Protein AF-A0A971BIU2-F1 (afdb_monomer_lite)

Sequence (101 aa):
YIGVLLEEASSMYTAYMLRSTEHKGLQMRHMGSFVGQLLIRSFDRAEGVYAAMKCRGYPGGALKSVRMPIIAPDVVFLISTTAPFILLRVFDLPALYARLF

Foldseek 3Di:
DVVLLVVLLVVLQVVVCVVCVPDPGDDPVCVVVSVVVSVVVSVVVVVVVVVVCVVVVNPPPPDPPPPDDDDPVNVVVVCVVVVVVVVCVVPVPVVVVVVVD

Structure (mmCIF, N/CA/C/O backbone):
data_AF-A0A971BIU2-F1
#
_entry.id   AF-A0A971BIU2-F1
#
loop_
_atom_site.group_PDB
_atom_site.id
_atom_site.type_symbol
_atom_site.label_atom_id
_atom_site.label_alt_id
_atom_site.label_comp_id
_atom_site.label_asym_id
_atom_site.label_entity_id
_atom_site.label_seq_id
_atom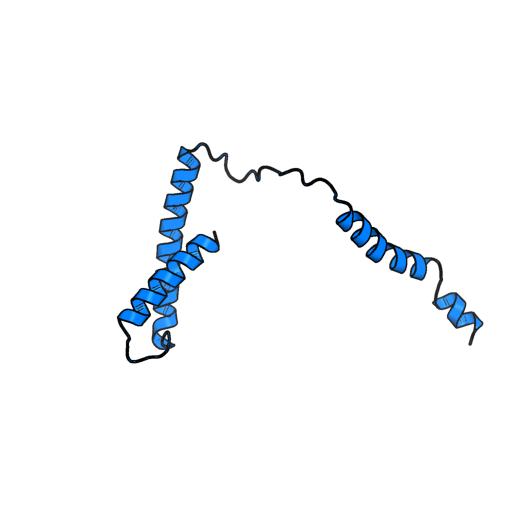_site.pdbx_PDB_ins_code
_atom_site.Cartn_x
_atom_site.Cartn_y
_atom_site.Cartn_z
_atom_site.occupancy
_atom_site.B_iso_or_equiv
_atom_site.auth_seq_id
_atom_site.auth_comp_id
_atom_site.auth_asym_id
_atom_site.auth_atom_id
_atom_site.pdbx_PDB_model_num
ATOM 1 N N . TYR A 1 1 ? -4.160 0.726 -0.240 1.00 70.50 1 TYR A N 1
ATOM 2 C CA . TYR A 1 1 ? -5.272 0.288 0.630 1.00 70.50 1 TYR A CA 1
ATOM 3 C C . TYR A 1 1 ? -4.859 -0.743 1.681 1.00 70.50 1 TYR A C 1
ATOM 5 O O . TYR A 1 1 ? -5.280 -0.576 2.814 1.00 70.50 1 TYR A O 1
ATOM 13 N N . ILE A 1 2 ? -3.984 -1.721 1.384 1.00 80.88 2 ILE A N 1
ATOM 14 C CA . ILE A 1 2 ? -3.468 -2.689 2.387 1.00 80.88 2 ILE A CA 1
ATOM 15 C C . ILE A 1 2 ? -2.869 -2.010 3.631 1.00 80.88 2 ILE A C 1
ATOM 17 O O . ILE A 1 2 ? -3.144 -2.444 4.741 1.00 80.88 2 ILE A O 1
ATOM 21 N N . GLY A 1 3 ? -2.112 -0.918 3.461 1.00 83.31 3 GLY A N 1
ATOM 22 C CA . GLY A 1 3 ? -1.527 -0.190 4.595 1.00 83.31 3 GLY A CA 1
ATOM 23 C C . GLY A 1 3 ? -2.563 0.353 5.589 1.00 83.31 3 GLY A C 1
ATOM 24 O O . GLY A 1 3 ? -2.391 0.177 6.786 1.00 83.31 3 GLY A O 1
ATOM 25 N N . VAL A 1 4 ? -3.670 0.926 5.098 1.00 84.19 4 VAL A N 1
ATOM 26 C CA . VAL A 1 4 ? -4.755 1.456 5.952 1.00 84.19 4 VAL A CA 1
ATOM 27 C C . VAL A 1 4 ? -5.436 0.327 6.727 1.00 84.19 4 VAL A C 1
ATOM 29 O O . VAL A 1 4 ? -5.708 0.457 7.913 1.00 84.19 4 VAL A O 1
ATOM 32 N N . LEU A 1 5 ? -5.668 -0.808 6.066 1.00 86.62 5 LEU A N 1
ATOM 33 C CA . LEU A 1 5 ? -6.270 -1.983 6.695 1.00 86.62 5 LEU A CA 1
ATOM 34 C C . LEU A 1 5 ? -5.350 -2.565 7.780 1.00 86.62 5 LEU A C 1
ATOM 36 O O . LEU A 1 5 ? -5.816 -2.939 8.853 1.00 86.62 5 LEU A O 1
ATOM 40 N N . LEU A 1 6 ? -4.039 -2.601 7.525 1.00 89.62 6 LEU A N 1
ATOM 41 C CA . LEU A 1 6 ? -3.042 -3.059 8.493 1.00 89.62 6 LEU A CA 1
ATOM 42 C C . LEU A 1 6 ? -2.956 -2.137 9.720 1.00 89.62 6 LEU A C 1
ATOM 44 O O . LEU A 1 6 ? -2.793 -2.626 10.835 1.00 89.62 6 LEU A O 1
ATOM 48 N N . GLU A 1 7 ? -3.085 -0.827 9.522 1.00 87.81 7 GLU A N 1
ATOM 49 C CA . GLU A 1 7 ? -3.093 0.172 10.596 1.00 87.81 7 GLU A CA 1
ATOM 50 C C . GLU A 1 7 ? -4.337 0.053 11.495 1.00 87.81 7 GLU A C 1
ATOM 52 O O . GLU A 1 7 ? -4.234 0.091 12.724 1.00 87.81 7 GLU A O 1
ATOM 57 N N . GLU A 1 8 ? -5.513 -0.182 10.906 1.00 89.69 8 GLU A N 1
ATOM 58 C CA . GLU A 1 8 ? -6.732 -0.481 11.670 1.00 89.69 8 GLU A CA 1
ATOM 59 C C . GLU A 1 8 ? -6.616 -1.822 12.410 1.00 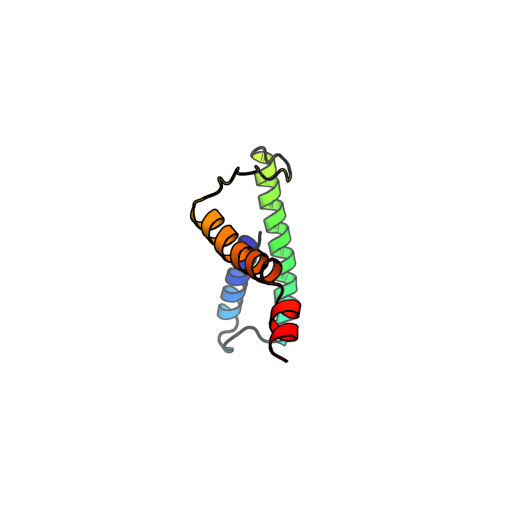89.69 8 GLU A C 1
ATOM 61 O O . GLU A 1 8 ? -6.965 -1.928 13.590 1.00 89.69 8 GLU A O 1
ATOM 66 N N . ALA A 1 9 ? -6.052 -2.844 11.756 1.00 90.88 9 ALA A N 1
ATOM 67 C CA . ALA A 1 9 ? -5.844 -4.158 12.356 1.00 90.88 9 ALA A CA 1
ATOM 68 C C . ALA A 1 9 ? -4.892 -4.097 13.556 1.00 90.88 9 ALA A C 1
ATOM 70 O O . ALA A 1 9 ? -5.183 -4.696 14.593 1.00 90.88 9 ALA A O 1
ATOM 71 N N . SER A 1 10 ? -3.784 -3.358 13.452 1.00 90.81 10 SER A N 1
ATOM 72 C CA . SER A 1 10 ? -2.813 -3.208 14.542 1.00 90.81 10 SER A CA 1
ATOM 73 C C . SER A 1 10 ? -3.396 -2.425 15.720 1.00 90.81 10 SER A C 1
ATOM 75 O O . SER A 1 10 ? -3.215 -2.820 16.876 1.00 90.81 10 SER A O 1
ATOM 77 N N . 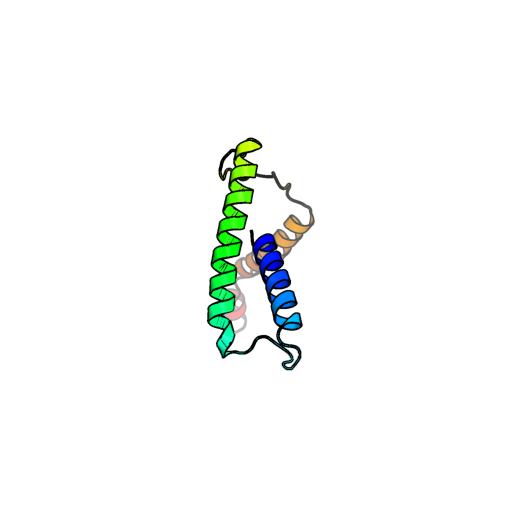SER A 1 11 ? -4.165 -1.371 15.441 1.00 90.94 11 SER A N 1
ATOM 78 C CA . SER A 1 11 ? -4.845 -0.568 16.460 1.00 90.94 11 SER A CA 1
ATOM 79 C C . SER A 1 11 ? -5.883 -1.398 17.221 1.00 90.94 11 SER A C 1
ATOM 81 O O . SER A 1 11 ? -5.896 -1.417 18.455 1.00 90.94 11 SER A O 1
ATOM 83 N N . MET A 1 12 ? -6.715 -2.158 16.501 1.00 91.38 12 MET A N 1
ATOM 84 C CA . MET A 1 12 ? -7.693 -3.066 17.106 1.00 91.38 12 MET A CA 1
ATOM 85 C C . MET A 1 12 ? -7.028 -4.207 17.878 1.00 91.38 12 MET A C 1
ATOM 87 O O . MET A 1 12 ? -7.485 -4.550 18.969 1.00 91.38 12 MET A O 1
ATOM 91 N N . TYR A 1 13 ? -5.949 -4.782 17.345 1.00 90.94 13 TYR A N 1
ATOM 92 C CA . TYR A 1 13 ? -5.197 -5.842 18.012 1.00 90.94 13 TYR A CA 1
ATOM 93 C C . TYR A 1 13 ? -4.588 -5.354 19.330 1.00 90.94 13 TYR A C 1
ATOM 95 O O . TYR A 1 13 ? -4.722 -6.015 20.359 1.00 90.94 13 TYR A O 1
ATOM 103 N N . THR A 1 14 ? -4.002 -4.156 19.332 1.00 90.94 14 THR A N 1
ATOM 104 C CA . THR A 1 14 ? -3.442 -3.533 20.540 1.00 90.94 14 THR A CA 1
ATOM 105 C C . THR A 1 14 ? -4.529 -3.291 21.589 1.00 90.94 14 THR A C 1
ATOM 107 O O . THR A 1 14 ? -4.367 -3.667 22.749 1.00 90.94 14 THR A O 1
ATOM 110 N N . ALA A 1 15 ? -5.682 -2.745 21.188 1.00 90.69 15 ALA A N 1
ATOM 111 C CA . ALA A 1 15 ? -6.817 -2.550 22.091 1.00 90.69 15 ALA A CA 1
ATOM 112 C C . ALA A 1 15 ? -7.363 -3.875 22.652 1.00 90.69 15 ALA A C 1
ATOM 114 O O . ALA A 1 15 ? -7.763 -3.943 23.816 1.00 90.69 15 ALA A O 1
ATOM 115 N N . TYR A 1 16 ? -7.371 -4.934 21.841 1.00 90.38 16 TYR A N 1
ATOM 116 C CA . TYR A 1 16 ? -7.766 -6.268 22.279 1.00 90.38 16 TYR A CA 1
ATOM 117 C C . TYR A 1 16 ? -6.781 -6.832 23.318 1.00 90.38 16 TYR A C 1
ATOM 119 O O . TYR A 1 16 ? -7.217 -7.335 24.353 1.00 90.38 16 TYR A O 1
ATOM 127 N N . MET A 1 17 ? -5.471 -6.691 23.096 1.00 88.94 17 MET A N 1
ATOM 128 C CA . MET A 1 17 ? -4.432 -7.119 24.044 1.00 88.94 17 MET A CA 1
ATOM 129 C C . MET A 1 17 ? -4.519 -6.389 25.387 1.00 88.94 17 MET A C 1
ATOM 131 O O . MET A 1 17 ? -4.406 -7.026 26.429 1.00 88.94 17 MET A O 1
ATOM 135 N N . LEU A 1 18 ? -4.820 -5.086 25.382 1.00 88.88 18 LEU A N 1
ATOM 136 C CA . LEU A 1 18 ? -5.030 -4.319 26.616 1.00 88.88 18 LEU A CA 1
ATOM 137 C C . LEU A 1 18 ? -6.271 -4.768 27.407 1.00 88.88 18 LEU A C 1
ATOM 139 O O . LEU A 1 18 ? -6.293 -4.648 28.628 1.00 88.88 18 LEU A O 1
ATOM 143 N N . ARG A 1 19 ? -7.309 -5.278 26.732 1.00 86.50 19 ARG A N 1
ATOM 144 C CA . ARG A 1 19 ? -8.546 -5.766 27.375 1.00 86.50 19 ARG A CA 1
ATOM 145 C C . ARG A 1 19 ? -8.473 -7.223 27.824 1.00 86.50 19 ARG A C 1
ATOM 147 O O . ARG A 1 19 ? -9.262 -7.632 28.667 1.00 86.50 19 ARG A O 1
ATOM 154 N N . SER A 1 20 ? -7.575 -8.009 27.243 1.00 75.56 20 SER A N 1
ATOM 155 C CA . SER A 1 20 ? -7.432 -9.441 27.500 1.00 75.56 20 SER A CA 1
ATOM 156 C C . SER A 1 20 ? -5.996 -9.746 27.922 1.00 75.56 20 SER A C 1
ATOM 158 O O . SER A 1 20 ? -5.257 -10.413 27.198 1.00 75.56 20 SER A O 1
ATOM 160 N N . THR A 1 21 ? -5.614 -9.282 29.113 1.00 68.00 21 THR A N 1
ATOM 161 C CA . THR A 1 21 ? -4.279 -9.488 29.702 1.00 68.00 21 THR A CA 1
ATOM 162 C C . THR A 1 21 ? -3.948 -10.953 30.000 1.00 68.00 21 THR A C 1
ATOM 164 O O . THR A 1 21 ? -2.774 -11.299 30.082 1.00 68.00 21 THR A O 1
ATOM 167 N N . GLU A 1 22 ? -4.947 -11.834 30.115 1.00 69.44 22 GLU A N 1
ATOM 168 C CA . GLU A 1 22 ? -4.735 -13.249 30.465 1.00 69.44 22 GLU A CA 1
ATOM 169 C C . GLU A 1 22 ? -4.306 -14.147 29.292 1.00 69.44 22 GLU A C 1
ATOM 171 O O . GLU A 1 22 ? -3.867 -15.277 29.501 1.00 69.44 22 GLU A O 1
ATOM 176 N N . HIS A 1 23 ? -4.405 -13.679 28.043 1.00 71.06 23 HIS A N 1
ATOM 177 C CA . HIS A 1 23 ? -4.177 -14.528 26.872 1.00 71.06 23 HIS A CA 1
ATOM 178 C C . HIS A 1 23 ? -3.125 -13.939 25.931 1.00 71.06 23 HIS A C 1
ATOM 180 O O . HIS A 1 23 ? -3.239 -12.799 25.494 1.00 71.06 23 HIS A O 1
ATOM 186 N N . LYS A 1 24 ? -2.138 -14.759 25.540 1.00 72.75 24 LYS A N 1
ATOM 187 C CA . LYS A 1 24 ? -1.026 -14.406 24.629 1.00 72.75 24 LYS A CA 1
ATOM 188 C C . LYS A 1 24 ? -1.439 -14.130 23.165 1.00 72.75 24 LYS A C 1
ATOM 190 O O . LYS A 1 24 ? -0.590 -14.166 22.279 1.00 72.75 24 LYS A O 1
ATOM 195 N N . GLY A 1 25 ? -2.717 -13.884 22.878 1.00 81.31 25 GLY A N 1
ATOM 196 C CA . GLY A 1 25 ? -3.191 -13.640 21.516 1.00 81.31 25 GLY A CA 1
ATOM 197 C C . GLY A 1 25 ? -4.708 -13.519 21.379 1.00 81.31 25 GLY A C 1
ATOM 198 O O . GLY A 1 25 ? -5.462 -13.594 22.353 1.00 81.31 25 GLY A O 1
ATOM 199 N N . LEU A 1 26 ? -5.153 -13.322 20.136 1.00 82.56 26 LEU A N 1
ATOM 200 C CA . LEU A 1 26 ? -6.569 -13.281 19.775 1.00 82.56 26 LEU A CA 1
ATOM 201 C C . LEU A 1 26 ? -7.179 -14.674 19.969 1.00 82.56 26 LEU A C 1
ATOM 203 O O . LEU A 1 26 ? -6.732 -15.646 19.363 1.00 82.56 26 LEU A O 1
ATOM 207 N N . GLN A 1 27 ? -8.191 -14.790 20.829 1.00 87.31 27 GLN A N 1
ATOM 208 C CA . GLN A 1 27 ? -8.840 -16.082 21.049 1.00 87.31 27 GLN A CA 1
ATOM 209 C C . GLN A 1 27 ? -9.613 -16.489 19.793 1.00 87.31 27 GLN A C 1
ATOM 211 O O . GLN A 1 27 ? -10.324 -15.665 19.217 1.00 87.31 27 GLN A O 1
ATOM 216 N N . MET A 1 28 ? -9.550 -17.774 19.428 1.00 84.38 28 MET A N 1
ATOM 217 C CA . MET A 1 28 ? -10.212 -18.314 18.231 1.00 84.38 28 MET A CA 1
ATOM 218 C C . MET A 1 28 ? -11.706 -17.952 18.173 1.00 84.38 28 MET A C 1
ATOM 220 O O . MET A 1 28 ? -12.216 -17.566 17.125 1.00 84.38 28 MET A O 1
ATOM 224 N N . ARG A 1 29 ? -12.394 -17.972 19.326 1.00 87.06 29 ARG A N 1
ATOM 225 C CA . ARG A 1 29 ? -13.816 -17.595 19.437 1.00 87.06 29 ARG A CA 1
ATOM 226 C C . ARG A 1 29 ? -14.120 -16.148 19.034 1.00 87.06 29 ARG A C 1
ATOM 228 O O . ARG A 1 29 ? -15.226 -15.856 18.599 1.00 87.06 29 ARG A O 1
ATOM 235 N N . HIS A 1 30 ? -13.150 -15.247 19.177 1.00 87.94 30 HIS A N 1
ATOM 236 C CA . HIS A 1 30 ? -13.318 -13.817 18.914 1.00 87.94 30 HIS A CA 1
ATOM 237 C C . HIS A 1 30 ? -12.857 -13.422 17.512 1.00 87.94 30 HIS A C 1
ATOM 239 O O . HIS A 1 30 ? -13.143 -12.308 17.082 1.00 87.94 30 HIS A O 1
ATOM 245 N N . MET A 1 31 ? -12.194 -14.323 16.775 1.00 88.12 31 MET A N 1
ATOM 246 C CA . MET A 1 31 ? -11.647 -14.032 15.446 1.00 88.12 31 MET A CA 1
ATOM 247 C C . MET A 1 31 ? -12.714 -13.569 14.456 1.00 88.12 31 MET A C 1
ATOM 249 O O . MET A 1 31 ? -12.493 -12.588 13.754 1.00 88.12 31 MET A O 1
ATOM 253 N N . GLY A 1 32 ? -13.887 -14.210 14.433 1.00 91.94 32 GLY A N 1
ATOM 254 C CA . GLY A 1 32 ? -14.973 -13.815 13.528 1.00 91.94 32 GLY A CA 1
ATOM 255 C C . GLY A 1 32 ? -15.476 -12.393 13.793 1.00 91.94 32 GLY A C 1
ATOM 256 O O . GLY A 1 32 ? -15.564 -11.583 12.873 1.00 91.94 32 GLY A O 1
ATOM 257 N N . SER A 1 33 ? -15.735 -12.064 15.063 1.00 90.38 33 SER A N 1
ATOM 258 C CA . SER A 1 33 ? -16.167 -10.717 15.467 1.00 90.38 33 SER A CA 1
ATOM 259 C C . SER A 1 33 ? -15.083 -9.669 15.202 1.00 90.38 33 SER A C 1
ATOM 261 O O . SER A 1 33 ? -15.366 -8.593 14.678 1.00 90.38 33 SER A O 1
ATOM 263 N N . PHE A 1 34 ? -13.824 -10.010 15.487 1.00 91.88 34 PHE A N 1
ATOM 264 C CA . PHE A 1 34 ? -12.677 -9.147 15.229 1.00 91.88 34 PHE A CA 1
ATOM 265 C C . PHE A 1 34 ? -12.537 -8.814 13.740 1.00 91.88 34 PHE A C 1
ATOM 267 O O . PHE A 1 34 ? -12.440 -7.642 13.383 1.00 91.88 34 PHE A O 1
ATOM 274 N N . VAL A 1 35 ? -12.583 -9.826 12.867 1.00 92.56 35 VAL A N 1
ATOM 275 C CA . VAL A 1 35 ? -12.479 -9.643 11.412 1.00 92.56 35 VAL A CA 1
ATOM 276 C C . VAL A 1 35 ? -13.676 -8.863 10.864 1.00 92.56 35 VAL A C 1
ATOM 278 O O . VAL A 1 35 ? -13.485 -7.970 10.042 1.00 92.56 35 VAL A O 1
ATOM 281 N N . GLY A 1 36 ? -14.895 -9.134 11.340 1.00 93.12 36 GLY A N 1
ATOM 282 C CA . GLY A 1 36 ? -16.086 -8.389 10.923 1.00 93.12 36 GLY A CA 1
ATOM 283 C C . GLY A 1 36 ? -16.006 -6.901 11.276 1.00 93.12 36 GLY A C 1
ATOM 284 O O . GLY A 1 36 ? -16.231 -6.044 10.424 1.00 93.12 36 GLY A O 1
ATOM 285 N N . GLN A 1 37 ? -15.613 -6.586 12.513 1.00 92.19 37 GLN A N 1
ATOM 286 C CA . GLN A 1 37 ? -15.403 -5.206 12.964 1.00 92.19 37 GLN A CA 1
ATOM 287 C C . GLN A 1 37 ? -14.280 -4.511 12.186 1.00 92.19 37 GLN A C 1
ATOM 289 O O . GLN A 1 37 ? -14.425 -3.350 11.799 1.00 92.19 37 GLN A O 1
ATOM 294 N N . LEU A 1 38 ? -13.185 -5.227 11.917 1.00 92.88 38 LEU A N 1
ATOM 295 C CA . LEU A 1 38 ? -12.071 -4.719 11.125 1.00 92.88 38 LEU A CA 1
ATOM 296 C C . LEU A 1 38 ? -12.514 -4.361 9.704 1.00 92.88 38 LEU A C 1
ATOM 298 O O . LEU A 1 38 ? -12.141 -3.303 9.200 1.00 92.88 38 LEU A O 1
ATOM 302 N N . LEU A 1 39 ? -13.321 -5.217 9.070 1.00 91.69 39 LEU A N 1
ATOM 303 C CA . LEU A 1 39 ? -13.802 -5.009 7.708 1.00 91.69 39 LEU A CA 1
ATOM 304 C C . LEU A 1 39 ? -14.688 -3.764 7.611 1.00 91.69 39 LEU A C 1
ATOM 306 O O . LEU A 1 39 ? -14.445 -2.923 6.748 1.00 91.69 39 LEU A O 1
ATOM 310 N N . ILE A 1 40 ? -15.654 -3.615 8.522 1.00 92.75 40 ILE A N 1
ATOM 311 C CA . ILE A 1 40 ? -16.565 -2.460 8.540 1.00 92.75 40 ILE A CA 1
ATOM 312 C C . ILE A 1 40 ? -15.778 -1.162 8.762 1.00 92.75 40 ILE A C 1
ATOM 314 O O . ILE A 1 40 ? -15.883 -0.233 7.965 1.00 92.75 40 ILE A O 1
ATOM 318 N N . ARG A 1 41 ? -14.914 -1.114 9.786 1.00 88.56 41 ARG A N 1
ATOM 319 C CA . ARG A 1 41 ? -14.111 0.085 10.080 1.00 88.56 41 ARG A CA 1
ATOM 320 C C . ARG A 1 41 ? -13.161 0.461 8.952 1.00 88.56 41 ARG A C 1
ATOM 322 O O . ARG A 1 41 ? -13.045 1.636 8.610 1.00 88.56 41 ARG A O 1
ATOM 329 N N . SER A 1 42 ? -12.487 -0.528 8.369 1.00 88.56 42 SER A N 1
ATOM 330 C CA . SER A 1 42 ? -11.554 -0.290 7.265 1.00 88.56 42 SER A CA 1
ATOM 331 C C . SER A 1 42 ? -12.278 0.248 6.033 1.00 88.56 42 SER A C 1
ATOM 333 O O . SER A 1 42 ? -11.723 1.086 5.325 1.00 88.56 42 SER A O 1
ATOM 335 N N . PHE A 1 43 ? -13.512 -0.204 5.791 1.00 89.75 43 PHE A N 1
ATOM 336 C CA . PHE A 1 43 ? -14.345 0.285 4.699 1.00 89.75 43 PHE A CA 1
ATOM 337 C C . PHE A 1 43 ? -14.764 1.745 4.913 1.00 89.75 43 PHE A C 1
ATOM 339 O O . PHE A 1 43 ? -14.482 2.581 4.05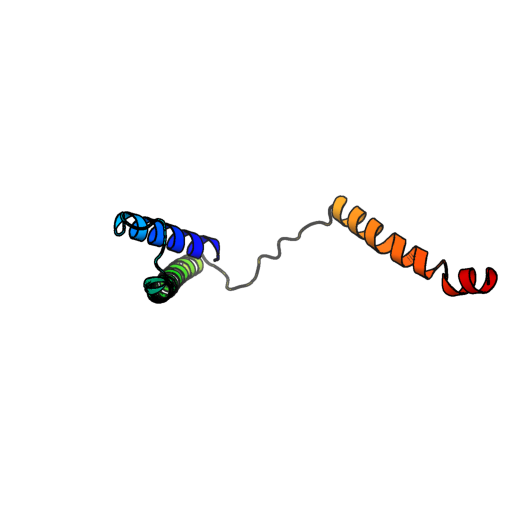6 1.00 89.75 43 PHE A O 1
ATOM 346 N N . ASP A 1 44 ? -15.322 2.081 6.080 1.00 91.00 44 ASP A N 1
ATOM 347 C CA . ASP A 1 44 ? -15.713 3.461 6.413 1.00 91.00 44 ASP A CA 1
ATOM 348 C C . ASP A 1 44 ? -14.520 4.425 6.327 1.00 91.00 44 ASP A C 1
ATOM 350 O O . ASP A 1 44 ? -14.606 5.532 5.783 1.00 91.00 44 ASP A O 1
ATOM 354 N N . ARG A 1 45 ? -13.354 3.989 6.819 1.00 87.62 45 ARG A N 1
ATOM 355 C CA . ARG A 1 45 ? -12.117 4.767 6.732 1.00 87.62 45 ARG A CA 1
ATOM 356 C C . ARG A 1 45 ? -11.656 4.942 5.285 1.00 87.62 45 ARG A C 1
ATOM 358 O O . ARG A 1 45 ? -11.229 6.040 4.917 1.00 87.62 45 ARG A O 1
ATOM 365 N N . ALA A 1 46 ? -11.722 3.889 4.471 1.00 87.75 46 ALA A N 1
ATOM 366 C CA . ALA A 1 46 ? -11.348 3.939 3.062 1.00 87.75 46 ALA A CA 1
ATOM 367 C C . ALA A 1 46 ? -12.252 4.892 2.267 1.00 87.75 46 ALA A C 1
ATOM 369 O O . ALA A 1 46 ? -11.729 5.668 1.467 1.00 87.75 46 ALA A O 1
ATOM 370 N N . GLU A 1 47 ? -13.559 4.899 2.537 1.00 88.94 47 GLU A N 1
ATOM 371 C CA . GLU A 1 47 ? -14.512 5.856 1.963 1.00 88.94 47 GLU A CA 1
ATOM 372 C C . GLU A 1 47 ? -14.158 7.300 2.335 1.00 88.94 47 GLU A C 1
ATOM 374 O O . GLU A 1 47 ? -14.078 8.164 1.462 1.00 88.94 47 GLU A O 1
ATOM 379 N N . GLY A 1 48 ? -13.831 7.571 3.603 1.00 91.31 48 GLY A N 1
ATOM 380 C CA . GLY A 1 48 ? -13.384 8.903 4.027 1.00 91.31 48 GLY A CA 1
ATOM 381 C C . GLY A 1 48 ? -12.109 9.365 3.307 1.00 91.31 48 GLY A C 1
ATOM 382 O O . GLY A 1 48 ? -12.020 10.504 2.838 1.00 91.31 48 GLY A O 1
ATOM 383 N N . VAL A 1 49 ? -11.128 8.469 3.158 1.00 89.12 49 VAL A N 1
ATOM 384 C CA . VAL A 1 49 ? -9.901 8.740 2.391 1.00 89.12 49 VAL A CA 1
ATOM 385 C C . VAL A 1 49 ? -10.223 8.984 0.917 1.00 89.12 49 VAL A C 1
ATOM 387 O O . VAL A 1 49 ? -9.682 9.910 0.315 1.00 89.12 49 VAL A O 1
ATOM 390 N N . TYR A 1 50 ? -11.117 8.191 0.333 1.00 88.94 50 TYR A N 1
ATOM 391 C CA . TYR A 1 50 ? -11.531 8.325 -1.057 1.00 88.94 50 TYR A CA 1
ATOM 392 C C . TYR A 1 50 ? -12.289 9.636 -1.318 1.00 88.94 50 TYR A C 1
ATOM 394 O O . TYR A 1 50 ? -12.016 10.323 -2.304 1.00 88.94 50 TYR A O 1
ATOM 402 N N . ALA A 1 51 ? -13.169 10.049 -0.409 1.00 91.69 51 ALA A N 1
ATOM 403 C CA . ALA A 1 51 ? -13.832 11.346 -0.466 1.00 91.69 51 ALA A CA 1
ATOM 404 C C . ALA A 1 51 ? -12.813 12.497 -0.397 1.00 91.69 51 ALA A C 1
ATOM 406 O O . ALA A 1 51 ? -12.847 13.408 -1.225 1.00 91.69 51 ALA A O 1
ATOM 407 N N . ALA A 1 52 ? -11.835 12.422 0.511 1.00 92.00 52 ALA A N 1
ATOM 408 C CA . ALA A 1 52 ? -10.742 13.394 0.574 1.00 92.00 52 ALA A CA 1
ATOM 409 C C . ALA A 1 52 ? -9.886 13.410 -0.707 1.00 92.00 52 ALA A C 1
ATOM 411 O O . ALA A 1 52 ? -9.467 14.479 -1.156 1.00 92.00 52 ALA A O 1
ATOM 412 N N . MET A 1 53 ? -9.647 12.248 -1.326 1.00 90.38 53 MET A N 1
ATOM 413 C CA . MET A 1 53 ? -8.982 12.154 -2.629 1.00 90.38 53 MET A CA 1
ATOM 414 C C . MET A 1 53 ? -9.785 12.900 -3.700 1.00 90.38 53 MET A C 1
ATOM 416 O O . MET A 1 53 ? -9.209 13.721 -4.414 1.00 90.38 53 MET A O 1
ATOM 420 N N . LYS A 1 54 ? -11.107 12.690 -3.778 1.00 90.12 54 LYS A N 1
ATOM 421 C CA . LYS A 1 54 ? -11.984 13.423 -4.709 1.00 90.12 54 LYS A CA 1
ATOM 422 C C . LYS A 1 54 ? -11.896 14.935 -4.512 1.00 90.12 54 LYS A C 1
ATOM 424 O O . LYS A 1 54 ? -11.702 15.651 -5.489 1.00 90.12 54 LYS A O 1
ATOM 429 N N . CYS A 1 55 ? -11.949 15.419 -3.270 1.00 93.12 55 CYS A N 1
ATOM 430 C CA . CYS A 1 55 ? -11.833 16.852 -2.968 1.00 93.12 55 CYS A CA 1
ATOM 431 C C . CYS A 1 55 ? -10.491 17.458 -3.412 1.00 93.12 55 CYS A C 1
ATOM 433 O O . CYS A 1 55 ? -10.428 18.634 -3.752 1.00 93.12 55 CYS A O 1
ATOM 435 N N . ARG A 1 56 ? -9.415 16.662 -3.442 1.00 90.81 56 ARG A N 1
ATOM 436 C CA . ARG A 1 56 ? -8.089 17.073 -3.938 1.00 90.81 56 ARG A CA 1
ATOM 437 C C . ARG A 1 56 ? -7.938 16.942 -5.460 1.00 90.81 56 ARG A C 1
ATOM 439 O O . ARG A 1 56 ? -6.831 17.090 -5.970 1.00 90.81 56 ARG A O 1
ATOM 446 N N . GLY A 1 57 ? -9.024 16.653 -6.180 1.00 88.56 57 GLY A N 1
ATOM 447 C CA . GLY A 1 57 ? -9.027 16.513 -7.635 1.00 88.56 57 GLY A CA 1
ATOM 448 C C . GLY A 1 57 ? -8.563 15.142 -8.127 1.00 88.56 57 GLY A C 1
ATOM 449 O O . GLY A 1 57 ? -7.989 15.049 -9.209 1.00 88.56 57 GLY A O 1
ATOM 450 N N . TYR A 1 58 ? -8.767 14.073 -7.348 1.00 84.44 58 TYR A N 1
ATOM 451 C CA . TYR A 1 58 ? -8.431 12.719 -7.791 1.00 84.44 58 TYR A CA 1
ATOM 452 C C . TYR A 1 58 ? -9.245 12.333 -9.043 1.00 84.44 58 TYR A C 1
ATOM 454 O O . TYR A 1 58 ? -10.470 12.233 -8.954 1.00 84.44 58 TYR A O 1
ATOM 462 N N . PRO A 1 59 ? -8.592 12.062 -10.191 1.00 80.19 59 PRO A N 1
ATOM 463 C CA . PRO A 1 59 ? -9.261 11.915 -11.487 1.00 80.19 59 PRO A CA 1
ATOM 464 C C . PRO A 1 59 ? -9.963 10.562 -11.689 1.00 80.19 59 PRO A C 1
ATOM 466 O O . PRO A 1 59 ? -10.451 10.291 -12.779 1.00 80.19 59 PRO A O 1
ATOM 469 N N . GLY A 1 60 ? -10.025 9.709 -10.660 1.00 73.75 60 GLY A N 1
ATOM 470 C CA . GLY A 1 60 ? -10.708 8.418 -10.725 1.00 73.75 60 GLY A CA 1
ATOM 471 C C . GLY A 1 60 ? -9.922 7.375 -11.517 1.00 73.75 60 GLY A C 1
ATOM 472 O O . GLY A 1 60 ? -10.073 7.252 -12.725 1.00 73.75 60 GLY A O 1
ATOM 473 N N . GLY A 1 61 ? -9.089 6.590 -10.829 1.00 69.94 61 GLY A N 1
ATOM 474 C CA . GLY A 1 61 ? -8.590 5.299 -11.323 1.00 69.94 61 GLY A CA 1
ATOM 475 C C . GLY A 1 61 ? -7.594 5.323 -12.485 1.00 69.94 61 GLY A C 1
ATOM 476 O O . GLY A 1 61 ? -6.925 4.316 -12.704 1.00 69.94 61 GLY A O 1
ATOM 477 N N . ALA A 1 62 ? -7.424 6.444 -13.187 1.00 63.19 62 ALA A N 1
ATOM 478 C CA . ALA A 1 62 ? -6.323 6.616 -14.119 1.00 63.19 62 ALA A CA 1
ATOM 479 C C . ALA A 1 62 ? -5.022 6.582 -13.309 1.00 63.19 62 ALA A C 1
ATOM 481 O O . ALA A 1 62 ? -4.615 7.589 -12.720 1.00 63.19 62 ALA A O 1
ATOM 482 N N . LEU A 1 63 ? -4.384 5.404 -13.230 1.00 64.06 63 LEU A N 1
ATOM 483 C CA . LEU A 1 63 ? -3.005 5.322 -12.779 1.00 64.06 63 LEU A CA 1
ATOM 484 C C . LEU A 1 63 ? -2.255 6.337 -13.625 1.00 64.06 63 LEU A C 1
ATOM 486 O O . LEU A 1 63 ? -2.229 6.239 -14.853 1.00 64.06 63 LEU A O 1
ATOM 490 N N . LYS A 1 64 ? -1.661 7.330 -12.963 1.00 60.66 64 LYS A N 1
ATOM 491 C CA . LYS A 1 64 ? -0.611 8.126 -13.577 1.00 60.66 64 LYS A CA 1
ATOM 492 C C . LYS A 1 64 ? 0.405 7.081 -14.016 1.00 60.66 64 LYS A C 1
ATOM 494 O O . LYS A 1 64 ? 1.058 6.488 -13.162 1.00 60.66 64 LYS A O 1
ATOM 499 N N . SER A 1 65 ? 0.417 6.753 -15.306 1.00 62.06 65 SER A N 1
ATOM 500 C CA . SER A 1 65 ? 1.342 5.781 -15.864 1.00 62.06 65 SER A CA 1
ATOM 501 C C . SER A 1 65 ? 2.709 6.409 -15.702 1.00 62.06 65 SER A C 1
ATOM 503 O O . SER A 1 65 ? 3.142 7.210 -16.531 1.00 62.06 65 SER A O 1
ATOM 505 N N . VAL A 1 66 ? 3.343 6.138 -14.563 1.00 72.88 66 VAL A N 1
ATOM 506 C CA . VAL A 1 66 ? 4.711 6.543 -14.313 1.00 72.88 66 VAL A CA 1
ATOM 507 C C . VAL A 1 66 ? 5.500 5.783 -15.354 1.00 72.88 66 VAL A C 1
ATOM 509 O O . VAL A 1 66 ? 5.564 4.555 -15.330 1.00 72.88 66 VAL A O 1
ATOM 512 N N . ARG A 1 67 ? 5.999 6.514 -16.346 1.00 75.06 67 ARG A N 1
ATOM 513 C CA . ARG A 1 67 ? 6.818 5.933 -17.396 1.00 75.06 67 ARG A CA 1
ATOM 514 C C . ARG A 1 67 ? 8.100 5.467 -16.721 1.00 75.06 67 ARG A C 1
ATOM 516 O O . ARG A 1 67 ? 8.946 6.289 -16.385 1.00 75.06 67 ARG A O 1
ATOM 523 N N . MET A 1 68 ? 8.193 4.172 -16.450 1.00 80.81 68 MET A N 1
ATOM 524 C CA . MET A 1 68 ? 9.401 3.575 -15.899 1.00 80.81 68 MET A CA 1
ATOM 525 C C . MET A 1 68 ? 10.363 3.349 -17.068 1.00 80.81 68 MET A C 1
ATOM 527 O O . MET A 1 68 ? 10.005 2.620 -17.998 1.00 80.81 68 MET A O 1
ATOM 531 N N . PRO A 1 69 ? 11.522 4.033 -17.108 1.00 86.50 69 PRO A N 1
ATOM 532 C CA . PRO A 1 69 ? 12.512 3.777 -18.141 1.00 86.50 69 PRO A CA 1
ATOM 533 C C . PRO A 1 69 ? 13.080 2.370 -17.954 1.00 86.50 69 PRO A C 1
ATOM 535 O O . PRO A 1 69 ? 13.229 1.909 -16.825 1.00 86.50 69 PRO A O 1
ATOM 538 N N . ILE A 1 70 ? 13.417 1.711 -19.061 1.00 87.44 70 ILE A N 1
ATOM 539 C CA . ILE A 1 70 ? 14.138 0.437 -19.025 1.00 87.44 70 ILE A CA 1
ATOM 540 C C . ILE A 1 70 ? 15.521 0.718 -18.446 1.00 87.44 70 ILE A C 1
ATOM 542 O O . ILE A 1 70 ? 16.269 1.537 -18.988 1.00 87.44 70 ILE A O 1
ATOM 546 N N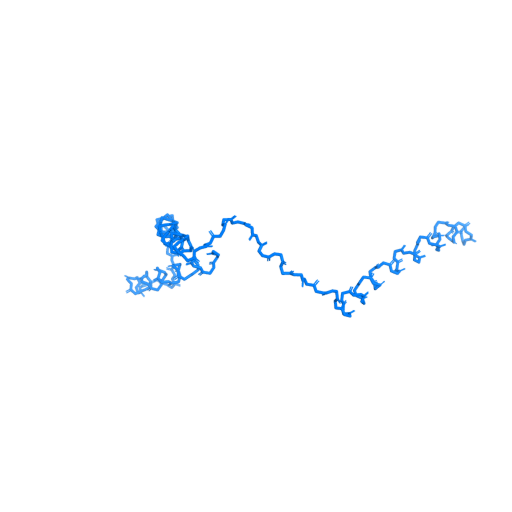 . ILE A 1 71 ? 15.851 0.054 -17.345 1.00 92.69 71 ILE A N 1
ATOM 547 C CA . ILE A 1 71 ? 17.151 0.192 -16.694 1.00 92.69 71 ILE A CA 1
ATOM 548 C C . ILE A 1 71 ? 18.076 -0.957 -17.109 1.00 92.69 71 ILE A C 1
ATOM 550 O O . ILE A 1 71 ? 17.633 -2.033 -17.505 1.00 92.69 71 ILE A O 1
ATOM 554 N N . ALA A 1 72 ? 19.390 -0.741 -17.016 1.00 91.56 72 ALA A N 1
ATOM 555 C CA . ALA A 1 72 ? 20.397 -1.749 -17.355 1.00 91.56 72 ALA A CA 1
ATOM 556 C C . ALA A 1 72 ? 20.146 -3.150 -16.744 1.00 91.56 72 ALA A C 1
ATOM 558 O O . ALA A 1 72 ? 20.291 -4.127 -17.483 1.00 91.56 72 ALA A O 1
ATOM 559 N N . PRO A 1 73 ? 19.740 -3.307 -15.462 1.00 92.81 73 PRO A N 1
ATOM 560 C CA . PRO A 1 73 ? 19.459 -4.635 -14.920 1.00 92.81 73 PRO A CA 1
ATOM 561 C C . PRO A 1 73 ? 18.256 -5.323 -15.582 1.00 92.81 73 PRO A C 1
ATOM 563 O O . PRO A 1 73 ? 18.279 -6.546 -15.695 1.00 92.81 73 PRO A O 1
ATOM 566 N N . ASP A 1 74 ? 17.266 -4.584 -16.094 1.00 91.25 74 ASP A N 1
ATOM 567 C CA . ASP A 1 74 ? 16.137 -5.174 -16.831 1.00 91.25 74 ASP A CA 1
ATOM 568 C C . ASP A 1 74 ? 16.624 -5.825 -18.130 1.00 91.25 74 ASP A C 1
ATOM 570 O O . ASP A 1 74 ? 16.195 -6.919 -18.494 1.00 91.25 74 ASP A O 1
ATOM 574 N N . VAL A 1 75 ? 17.571 -5.170 -18.811 1.00 93.38 75 VAL A N 1
ATOM 575 C CA . VAL A 1 75 ? 18.188 -5.680 -20.043 1.00 93.38 75 VAL A CA 1
ATOM 576 C C . VAL A 1 75 ? 19.059 -6.898 -19.747 1.00 93.38 75 VAL A C 1
ATOM 578 O O . VAL A 1 75 ? 18.977 -7.891 -20.465 1.00 93.38 75 VAL A O 1
ATOM 581 N N . VAL A 1 76 ? 19.856 -6.862 -18.675 1.00 95.56 76 VAL A N 1
ATOM 582 C CA . VAL A 1 76 ? 20.673 -8.012 -18.253 1.00 95.56 76 VAL A CA 1
ATOM 583 C C . VAL A 1 76 ? 19.787 -9.207 -17.905 1.00 95.56 76 VAL A C 1
ATOM 585 O O . VAL A 1 76 ? 20.069 -10.319 -18.348 1.00 95.56 76 VAL A O 1
ATOM 588 N N . PHE A 1 77 ? 18.693 -8.988 -17.172 1.00 94.75 77 PHE A N 1
ATOM 589 C CA . PHE A 1 77 ? 17.724 -10.033 -16.850 1.00 94.75 77 PHE A CA 1
ATOM 590 C C . PHE A 1 77 ? 17.077 -10.616 -18.113 1.00 94.75 77 PHE A C 1
ATOM 592 O O . PHE A 1 77 ? 16.985 -11.838 -18.263 1.00 94.75 77 PHE A O 1
ATOM 599 N N . LEU A 1 78 ? 16.681 -9.754 -19.053 1.00 94.62 78 LEU A N 1
ATOM 600 C CA . LEU A 1 78 ? 16.084 -10.166 -20.319 1.00 94.62 78 LEU A CA 1
ATOM 601 C C . LEU A 1 78 ? 17.064 -10.991 -21.161 1.00 94.62 78 LEU A C 1
ATOM 603 O O . LEU A 1 78 ? 16.691 -12.059 -21.646 1.00 94.62 78 LEU A O 1
ATOM 607 N N . ILE A 1 79 ? 18.323 -10.560 -21.284 1.00 95.25 79 ILE A N 1
ATOM 608 C CA . ILE A 1 79 ? 19.375 -11.297 -22.001 1.00 95.25 79 ILE A CA 1
ATOM 609 C C . ILE A 1 79 ? 19.669 -12.627 -21.304 1.00 95.25 79 ILE A C 1
ATOM 611 O O . ILE A 1 79 ? 19.646 -13.666 -21.954 1.00 95.25 79 ILE A O 1
ATOM 615 N N . SER A 1 80 ? 19.890 -12.622 -19.987 1.00 94.62 80 SER A N 1
ATOM 616 C CA . SER A 1 80 ? 20.182 -13.835 -19.214 1.00 94.62 80 SER A CA 1
ATOM 617 C C . SER A 1 80 ? 19.068 -14.870 -19.319 1.00 94.62 80 SER A C 1
ATOM 619 O O . SER A 1 80 ? 19.352 -16.064 -19.298 1.00 94.62 80 SER A O 1
ATOM 621 N N . THR A 1 81 ? 17.813 -14.432 -19.415 1.00 92.94 81 THR A N 1
ATOM 622 C CA . THR A 1 81 ? 16.674 -15.343 -19.534 1.00 92.94 81 THR A CA 1
ATOM 623 C C . THR A 1 81 ? 16.520 -15.832 -20.970 1.00 92.94 81 THR A C 1
ATOM 625 O O . THR A 1 81 ? 16.376 -17.025 -21.192 1.00 92.94 81 THR A O 1
ATOM 628 N N . THR A 1 82 ? 16.583 -14.948 -21.969 1.00 92.56 82 THR A N 1
ATOM 629 C CA . THR A 1 82 ? 16.312 -15.303 -23.377 1.00 92.56 82 THR A CA 1
ATOM 630 C C . THR A 1 82 ? 17.473 -16.014 -24.074 1.00 92.56 82 THR A C 1
ATOM 632 O O . THR A 1 82 ? 17.231 -16.919 -24.872 1.00 92.56 82 THR A O 1
ATOM 635 N N . ALA A 1 83 ? 18.723 -15.669 -23.758 1.00 91.81 83 ALA A N 1
ATOM 636 C CA . ALA A 1 83 ? 19.912 -16.273 -24.355 1.00 91.81 83 ALA A CA 1
ATOM 637 C C . ALA A 1 83 ? 19.961 -17.809 -24.227 1.00 91.81 83 ALA A C 1
ATOM 639 O O . ALA A 1 83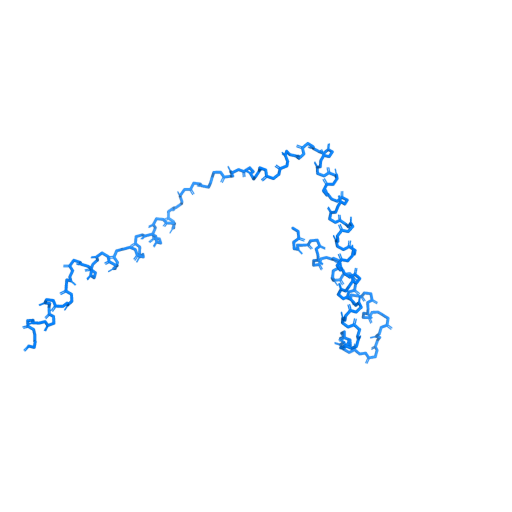 ? 20.145 -18.461 -25.256 1.00 91.81 83 ALA A O 1
ATOM 640 N N . PRO A 1 84 ? 19.751 -18.432 -23.048 1.00 87.94 84 PRO A N 1
ATOM 641 C CA . PRO A 1 84 ? 19.749 -19.888 -22.941 1.00 87.94 84 PRO A CA 1
ATOM 642 C C . PRO A 1 84 ? 18.587 -20.534 -23.707 1.00 87.94 84 PRO A C 1
ATOM 644 O O . PRO A 1 84 ? 18.799 -21.565 -24.336 1.00 87.94 84 PRO A O 1
ATOM 647 N N . PHE A 1 85 ? 17.390 -19.932 -23.742 1.00 88.00 85 PHE A N 1
ATOM 648 C CA . PHE A 1 85 ? 16.278 -20.460 -24.549 1.00 88.00 85 PHE A CA 1
ATOM 649 C C . PHE A 1 85 ? 16.595 -20.460 -26.047 1.00 88.00 85 PHE A C 1
ATOM 651 O O . PHE A 1 85 ? 16.265 -21.414 -26.749 1.00 88.00 85 PHE A O 1
ATOM 658 N N . ILE A 1 86 ? 17.244 -19.404 -26.540 1.00 86.00 86 ILE A N 1
ATOM 659 C CA . ILE A 1 86 ? 17.659 -19.315 -27.943 1.00 86.00 86 ILE A CA 1
ATOM 660 C C . ILE A 1 86 ? 18.783 -20.313 -28.225 1.00 86.00 86 ILE A C 1
ATOM 662 O O . ILE A 1 86 ? 18.717 -21.027 -29.220 1.00 86.00 86 ILE A O 1
ATOM 666 N N . LEU A 1 87 ? 19.776 -20.418 -27.339 1.00 84.31 87 LEU A N 1
ATOM 667 C CA . LEU A 1 87 ? 20.865 -21.385 -27.477 1.00 84.31 87 LEU A CA 1
ATOM 668 C C . LEU A 1 87 ? 20.329 -22.819 -27.523 1.00 84.31 87 LEU A C 1
ATOM 670 O O . LEU A 1 87 ? 20.665 -23.548 -28.444 1.00 84.31 87 LEU A O 1
ATOM 674 N N . LEU A 1 88 ? 19.429 -23.203 -26.618 1.00 79.00 88 LEU A N 1
ATOM 675 C CA . LEU A 1 88 ? 18.797 -24.528 -26.630 1.00 79.00 88 LEU A CA 1
ATOM 676 C C . LEU A 1 88 ? 17.932 -24.785 -27.872 1.00 79.00 88 LEU A C 1
ATOM 678 O O . LEU A 1 88 ? 17.740 -25.934 -28.251 1.00 79.00 88 LEU A O 1
ATOM 682 N N . ARG A 1 89 ? 17.392 -23.735 -28.500 1.00 77.06 89 ARG A N 1
ATOM 683 C CA . ARG A 1 89 ? 16.624 -23.854 -29.746 1.00 77.06 89 ARG A CA 1
ATOM 684 C C . ARG A 1 89 ? 17.516 -23.985 -30.981 1.00 77.06 89 ARG A C 1
ATOM 686 O O . ARG A 1 89 ? 17.105 -24.611 -31.946 1.00 77.06 89 ARG A O 1
ATOM 693 N N . VAL A 1 90 ? 18.690 -23.353 -30.984 1.00 71.44 90 VAL A N 1
ATOM 694 C CA . VAL A 1 90 ? 19.636 -23.391 -32.115 1.00 71.44 90 VAL A CA 1
ATOM 695 C C . VAL A 1 90 ? 20.530 -24.630 -32.044 1.00 71.44 90 VAL A C 1
ATOM 697 O O . VAL A 1 90 ? 20.837 -25.236 -33.067 1.00 71.44 90 VAL A O 1
ATOM 700 N N . PHE A 1 91 ? 20.922 -25.038 -30.839 1.00 68.75 91 PHE A N 1
ATOM 701 C CA . PHE A 1 91 ? 21.508 -26.344 -30.581 1.00 68.75 91 PHE A CA 1
ATOM 702 C C . PHE A 1 91 ? 20.367 -27.336 -30.391 1.00 68.75 91 PHE A C 1
ATOM 704 O O . PHE A 1 91 ? 20.013 -27.641 -29.256 1.00 68.75 91 PHE A O 1
ATOM 711 N N . ASP A 1 92 ? 19.782 -27.810 -31.493 1.00 63.31 92 ASP A N 1
ATOM 712 C CA . ASP A 1 92 ? 18.828 -28.919 -31.504 1.00 63.31 92 ASP A CA 1
ATOM 713 C C . ASP A 1 92 ? 19.399 -30.111 -30.705 1.00 63.31 92 ASP A C 1
ATOM 715 O O . ASP A 1 92 ? 20.057 -31.002 -31.249 1.00 63.31 92 ASP A O 1
ATOM 719 N N . LEU A 1 93 ? 19.129 -30.152 -29.395 1.00 59.34 93 LEU A N 1
ATOM 720 C CA . LEU A 1 93 ? 19.437 -31.279 -28.516 1.00 59.34 93 LEU A CA 1
ATOM 721 C C . LEU A 1 93 ? 18.948 -32.618 -29.104 1.00 59.34 93 LEU A C 1
ATOM 723 O O . LEU A 1 93 ? 19.676 -33.598 -28.952 1.00 59.34 93 LEU A O 1
ATOM 727 N N . PRO A 1 94 ? 17.815 -32.698 -29.843 1.00 61.34 94 PRO A N 1
ATOM 728 C CA . PRO A 1 94 ? 17.422 -33.931 -30.524 1.00 61.34 94 PRO A CA 1
ATOM 729 C C . PRO A 1 94 ? 18.403 -34.371 -31.620 1.00 61.34 94 PRO A C 1
ATOM 731 O O . PRO A 1 94 ? 18.661 -35.563 -31.753 1.00 61.34 94 PRO A O 1
ATOM 734 N N . ALA A 1 95 ? 18.978 -33.438 -32.388 1.00 60.50 95 ALA A N 1
ATOM 735 C CA . ALA A 1 95 ? 19.907 -33.752 -33.476 1.00 60.50 95 ALA A CA 1
ATOM 736 C C . ALA A 1 95 ? 21.311 -34.113 -32.963 1.00 60.50 95 ALA A C 1
ATOM 738 O O . ALA A 1 95 ? 22.003 -34.926 -33.576 1.00 60.50 95 ALA A O 1
ATOM 739 N N . LEU A 1 96 ? 21.728 -33.533 -31.830 1.00 58.78 96 LEU A N 1
ATOM 740 C CA . LEU A 1 96 ? 22.987 -33.885 -31.170 1.00 58.78 96 LEU A CA 1
ATOM 741 C C . LEU A 1 96 ? 22.877 -35.221 -30.414 1.00 58.78 96 LEU A C 1
ATOM 743 O O . LEU A 1 96 ? 23.809 -36.018 -30.456 1.00 58.78 96 LEU A O 1
ATOM 747 N N . TYR A 1 97 ? 21.725 -35.502 -29.792 1.00 63.38 97 TYR A N 1
ATOM 748 C CA . TYR A 1 97 ? 21.431 -36.787 -29.148 1.00 63.38 97 TYR A CA 1
ATOM 749 C C . TYR A 1 97 ? 21.322 -37.932 -30.171 1.00 63.38 97 TYR A C 1
ATOM 751 O O . TYR A 1 97 ? 21.935 -38.975 -29.974 1.00 63.38 97 TYR A O 1
ATOM 759 N N . ALA A 1 98 ? 20.656 -37.710 -31.311 1.00 62.69 98 ALA A N 1
ATOM 760 C CA . ALA A 1 98 ? 20.528 -38.694 -32.396 1.00 62.69 98 ALA A CA 1
ATOM 761 C C . ALA A 1 98 ? 21.824 -38.964 -33.191 1.00 62.69 98 ALA A C 1
ATOM 763 O O . ALA A 1 98 ? 21.852 -39.856 -34.031 1.00 62.69 98 ALA A O 1
ATOM 764 N N . ARG A 1 99 ? 22.885 -38.169 -32.994 1.00 59.78 99 ARG A N 1
ATOM 765 C CA . ARG A 1 99 ? 24.219 -38.438 -33.565 1.00 59.78 99 ARG A CA 1
ATOM 766 C C . ARG A 1 99 ? 25.143 -39.188 -32.607 1.00 59.78 99 ARG A C 1
ATOM 768 O O . ARG A 1 99 ? 26.193 -39.650 -33.045 1.00 59.78 99 ARG A O 1
ATOM 775 N N . LEU A 1 100 ? 24.798 -39.246 -31.320 1.00 66.81 100 LEU A N 1
ATOM 776 C CA . LEU A 1 100 ? 25.637 -39.825 -30.269 1.00 66.81 100 LEU A CA 1
ATOM 777 C C . LEU A 1 100 ? 25.129 -41.200 -29.790 1.00 66.81 100 LEU A C 1
ATOM 779 O O . LEU A 1 100 ? 25.894 -41.920 -29.151 1.00 66.81 100 LEU A O 1
ATOM 783 N N . PHE A 1 101 ? 23.881 -41.555 -30.117 1.00 51.62 101 PHE A N 1
ATOM 784 C CA . PHE A 1 101 ? 23.277 -42.883 -29.968 1.00 51.62 101 PHE A CA 1
ATOM 785 C C . PHE A 1 101 ? 22.797 -43.379 -31.334 1.00 51.62 101 PHE A C 1
ATOM 787 O O . PHE A 1 101 ? 23.037 -44.565 -31.646 1.00 51.62 101 PHE A O 1
#

pLDDT: mean 83.19, std 11.08, range [51.62, 95.56]

Secondary structure (DSSP, 8-state):
-HHHHHHHHHHHHHHHHHH-TTSSS--HHHHHHHHHHHHHHHHHHHHHHHHHHHHTT--SS-------PPPHHHHHHHHHHHHHHHHHHHTTHHHHHTTT-

Radius of gyration: 27.03 Å; chains: 1; bounding box: 42×60×64 Å